Protein AF-A0A5C4M8U7-F1 (afdb_monomer_lite)

Radius of gyration: 24.65 Å; chains: 1; bounding box: 66×34×67 Å

InterPro domains:
  IPR019277 Protein of unknown function DUF2304 [PF10066] (6-106)

Sequence (116 aa):
MTSTVFGGVAAIIIGVAVLQLVVRRRLLLKYAALWLGVGVVLVVVALVPGLLAWLSRLFGFEVPANFLFSVGATLLLLISLQLSVELSRVEQRIQRLAEELAILQERTDRDEGAAR

Structure (mmCIF, N/CA/C/O backbone):
data_AF-A0A5C4M8U7-F1
#
_entry.id   AF-A0A5C4M8U7-F1
#
loop_
_atom_site.group_PDB
_atom_site.id
_atom_site.type_symbol
_atom_site.label_atom_id
_atom_site.label_alt_id
_atom_site.label_comp_id
_atom_site.label_asym_id
_atom_site.label_entity_id
_atom_site.label_seq_id
_atom_site.pdbx_PDB_ins_code
_atom_site.Cartn_x
_atom_site.Cartn_y
_atom_site.Cartn_z
_atom_site.occupancy
_atom_site.B_iso_or_equiv
_atom_site.auth_seq_id
_atom_site.auth_comp_id
_atom_site.auth_asym_id
_atom_site.auth_atom_id
_atom_site.pdbx_PDB_model_num
ATOM 1 N N . MET A 1 1 ? 29.671 -19.618 4.363 1.00 60.94 1 MET A N 1
ATOM 2 C CA . MET A 1 1 ? 28.747 -20.776 4.300 1.00 60.94 1 MET A CA 1
ATOM 3 C C . MET A 1 1 ? 27.665 -20.709 5.376 1.00 60.94 1 MET A C 1
ATOM 5 O O . MET A 1 1 ? 26.504 -20.901 5.049 1.00 60.94 1 MET A O 1
ATOM 9 N N . THR A 1 2 ? 27.994 -20.358 6.621 1.00 72.12 2 THR A N 1
ATOM 10 C CA . THR A 1 2 ? 27.021 -20.160 7.717 1.00 72.12 2 THR A CA 1
ATOM 11 C C . THR A 1 2 ? 26.014 -19.024 7.470 1.00 72.12 2 THR A C 1
ATOM 13 O O . THR A 1 2 ? 24.838 -19.172 7.790 1.00 72.12 2 THR A O 1
ATOM 16 N N . SER A 1 3 ? 26.425 -17.929 6.821 1.00 72.19 3 SER A N 1
ATOM 17 C CA . SER A 1 3 ? 25.546 -16.797 6.476 1.00 72.19 3 SER A CA 1
ATOM 18 C C . SER A 1 3 ? 24.487 -17.128 5.413 1.00 72.19 3 SER A C 1
ATOM 20 O O . SER A 1 3 ? 23.355 -16.660 5.505 1.00 72.19 3 SER A O 1
ATOM 22 N N . THR A 1 4 ? 24.818 -17.970 4.429 1.00 80.06 4 THR A N 1
ATOM 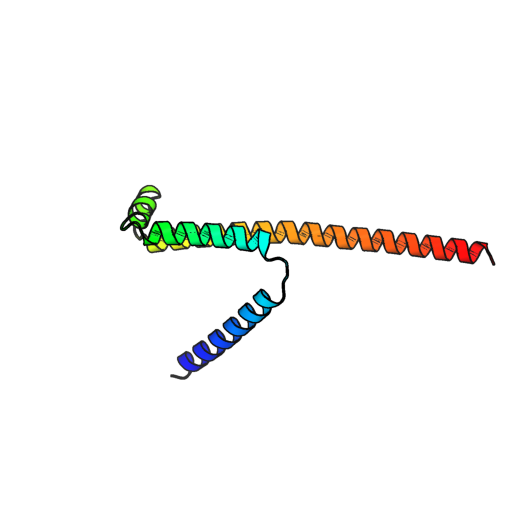23 C CA . THR A 1 4 ? 23.898 -18.375 3.350 1.00 80.06 4 THR A CA 1
ATOM 24 C C . THR A 1 4 ? 22.802 -19.312 3.859 1.00 80.06 4 THR A C 1
ATOM 26 O O . THR A 1 4 ? 21.646 -19.172 3.472 1.00 80.06 4 THR A O 1
ATOM 29 N N . VAL A 1 5 ? 23.147 -20.232 4.768 1.00 86.81 5 VAL A N 1
ATOM 30 C CA . VAL A 1 5 ? 22.178 -21.147 5.396 1.00 86.81 5 VAL A CA 1
ATOM 31 C C . VAL A 1 5 ? 21.217 -20.376 6.302 1.00 86.81 5 VAL A C 1
ATOM 33 O O . VAL A 1 5 ? 20.009 -20.585 6.221 1.00 86.81 5 VAL A O 1
ATOM 36 N N . PHE A 1 6 ? 21.727 -19.431 7.100 1.00 84.62 6 PHE A N 1
ATOM 37 C CA . PHE A 1 6 ? 20.888 -18.561 7.930 1.00 84.62 6 PHE A CA 1
ATOM 38 C C . PHE A 1 6 ? 19.916 -17.726 7.085 1.00 84.62 6 PHE A C 1
ATOM 40 O O . PHE A 1 6 ? 18.720 -17.689 7.373 1.00 84.62 6 PHE A O 1
ATOM 47 N N . GLY A 1 7 ? 20.407 -17.126 5.993 1.00 85.19 7 GLY A N 1
ATOM 48 C CA . GLY A 1 7 ? 19.570 -16.389 5.046 1.00 85.19 7 GLY A CA 1
ATOM 49 C C . GLY A 1 7 ? 18.494 -17.263 4.393 1.00 85.19 7 GLY A C 1
ATOM 50 O O . GLY A 1 7 ? 17.344 -16.841 4.292 1.00 85.19 7 GLY A O 1
ATOM 51 N N . GLY A 1 8 ? 18.835 -18.500 4.015 1.00 90.00 8 GLY A N 1
ATOM 52 C CA . GLY A 1 8 ? 17.888 -19.454 3.433 1.00 90.00 8 GLY A CA 1
ATOM 53 C C . GLY A 1 8 ? 16.773 -19.859 4.400 1.00 90.00 8 GLY A C 1
ATOM 54 O O . GLY A 1 8 ? 15.600 -19.834 4.033 1.00 90.00 8 GLY A O 1
ATOM 55 N N . VAL A 1 9 ? 17.114 -20.167 5.654 1.00 92.38 9 VAL A N 1
ATOM 56 C CA . VAL A 1 9 ? 16.124 -20.520 6.686 1.00 92.38 9 VAL A CA 1
ATOM 57 C C . VAL A 1 9 ? 15.213 -19.331 7.001 1.00 92.38 9 VAL A C 1
ATOM 59 O O . VAL A 1 9 ? 13.994 -19.493 7.044 1.00 92.38 9 VAL A O 1
ATOM 62 N N . ALA A 1 10 ? 15.775 -18.128 7.151 1.00 87.19 10 ALA A N 1
ATOM 63 C CA . ALA A 1 10 ? 14.992 -16.915 7.377 1.00 87.19 10 ALA A CA 1
ATOM 64 C C . ALA A 1 10 ? 14.022 -16.636 6.216 1.00 87.19 10 ALA A C 1
ATOM 66 O O . ALA A 1 10 ? 12.849 -16.351 6.453 1.00 87.19 10 ALA A O 1
ATOM 67 N N . ALA A 1 11 ? 14.473 -16.789 4.966 1.00 88.00 11 ALA A N 1
ATOM 68 C CA . ALA A 1 11 ? 13.632 -16.611 3.784 1.00 88.00 11 ALA A CA 1
ATOM 69 C C . ALA A 1 11 ? 12.471 -17.617 3.734 1.00 88.00 11 ALA A C 1
ATOM 71 O O . ALA A 1 11 ? 11.344 -17.231 3.424 1.00 88.00 11 ALA A O 1
ATOM 72 N N . ILE A 1 12 ? 12.712 -18.885 4.089 1.00 93.94 12 ILE A N 1
ATOM 73 C CA . ILE A 1 12 ? 11.664 -19.916 4.151 1.00 93.94 12 ILE A CA 1
ATOM 74 C C . ILE A 1 12 ? 10.647 -19.592 5.250 1.00 93.94 12 ILE A C 1
ATOM 76 O O . ILE A 1 12 ? 9.446 -19.644 4.995 1.00 93.94 12 ILE A O 1
ATOM 80 N N . ILE A 1 13 ? 11.100 -19.216 6.450 1.00 93.38 13 ILE A N 1
ATOM 81 C CA . ILE A 1 13 ? 10.211 -18.856 7.566 1.00 93.38 13 ILE A CA 1
ATOM 82 C C . ILE A 1 13 ? 9.332 -17.659 7.189 1.00 93.38 13 ILE A C 1
ATOM 84 O O . ILE A 1 13 ? 8.114 -17.711 7.365 1.00 93.38 13 ILE A O 1
ATOM 88 N N . ILE A 1 14 ? 9.933 -16.606 6.627 1.00 87.81 14 ILE A N 1
ATOM 89 C CA . ILE A 1 14 ? 9.208 -15.418 6.160 1.00 87.81 14 ILE A CA 1
ATOM 90 C C . ILE A 1 14 ? 8.217 -15.802 5.054 1.00 87.81 14 ILE A C 1
ATOM 92 O O . ILE A 1 14 ? 7.057 -15.399 5.111 1.00 87.81 14 ILE A O 1
ATOM 96 N N . GLY A 1 15 ? 8.632 -16.624 4.087 1.00 86.19 15 GLY A N 1
ATOM 97 C CA . GLY A 1 15 ? 7.770 -17.095 3.002 1.00 86.19 15 GLY A CA 1
ATOM 98 C C . GLY A 1 15 ? 6.556 -17.877 3.507 1.00 86.19 15 GLY A C 1
ATOM 99 O O . GLY A 1 15 ? 5.427 -17.598 3.101 1.00 86.19 15 GLY A O 1
ATOM 100 N N . VAL A 1 16 ? 6.757 -18.804 4.447 1.00 90.25 16 VAL A N 1
ATOM 101 C CA . VAL A 1 16 ? 5.667 -19.573 5.068 1.00 90.25 16 VAL A CA 1
ATOM 102 C C . VAL A 1 16 ? 4.743 -18.660 5.875 1.00 90.25 16 VAL A C 1
ATOM 104 O O . VAL A 1 16 ? 3.523 -18.786 5.763 1.00 90.25 16 VAL A O 1
ATOM 107 N N . ALA A 1 17 ? 5.291 -17.716 6.644 1.00 80.31 17 ALA A N 1
ATOM 108 C CA . ALA A 1 17 ? 4.499 -16.759 7.411 1.00 80.31 17 ALA A CA 1
ATOM 109 C C . ALA A 1 17 ? 3.612 -15.895 6.499 1.00 80.31 17 ALA A C 1
ATOM 111 O O . ALA A 1 17 ? 2.419 -15.754 6.765 1.00 80.31 17 ALA A O 1
ATOM 112 N N . VAL A 1 18 ? 4.160 -15.383 5.390 1.00 77.06 18 VAL A N 1
ATOM 113 C CA . VAL A 1 18 ? 3.412 -14.607 4.388 1.00 77.06 18 VAL A CA 1
ATOM 114 C C . VAL A 1 18 ? 2.311 -15.453 3.749 1.00 77.06 18 VAL A C 1
ATOM 116 O O . VAL A 1 18 ? 1.166 -15.007 3.697 1.00 77.06 18 VAL A O 1
ATOM 119 N N . LEU A 1 19 ? 2.608 -16.687 3.326 1.00 79.81 19 LEU A N 1
ATOM 120 C CA . LEU A 1 19 ? 1.607 -17.588 2.741 1.00 79.81 19 LEU A CA 1
ATOM 121 C C . LEU A 1 19 ? 0.467 -17.890 3.721 1.00 79.81 19 LEU A C 1
ATOM 123 O O . LEU A 1 19 ? -0.702 -17.820 3.345 1.00 79.81 19 LEU A O 1
ATOM 127 N N . GLN A 1 20 ? 0.776 -18.158 4.993 1.00 76.50 20 GLN A N 1
ATOM 128 C CA . GLN A 1 20 ? -0.254 -18.357 6.015 1.00 76.50 20 GLN A CA 1
ATOM 129 C C . GLN A 1 20 ? -1.099 -17.097 6.245 1.00 76.50 20 GLN A C 1
ATOM 131 O O . GLN A 1 20 ? -2.315 -17.201 6.428 1.00 76.50 20 GLN A O 1
ATOM 136 N N . LEU A 1 21 ? -0.481 -15.913 6.213 1.00 66.38 21 LEU A N 1
ATOM 137 C CA . LEU A 1 21 ? -1.172 -14.635 6.393 1.00 66.38 21 LEU A CA 1
ATOM 138 C C . LEU A 1 21 ? -2.124 -14.328 5.226 1.00 66.38 21 LEU A C 1
ATOM 140 O O . LEU A 1 21 ? -3.236 -13.847 5.452 1.00 66.38 21 LEU A O 1
ATOM 144 N N . VAL A 1 22 ? -1.707 -14.657 3.998 1.00 66.94 22 VAL A N 1
ATOM 145 C CA . VAL A 1 22 ? -2.496 -14.497 2.766 1.00 66.94 22 VAL A CA 1
ATOM 146 C C . VAL A 1 22 ? -3.679 -15.467 2.734 1.00 66.94 22 VAL A C 1
ATOM 148 O O . VAL A 1 22 ? -4.797 -15.058 2.428 1.00 66.94 22 VAL A O 1
ATOM 151 N N . VAL A 1 23 ? -3.473 -16.734 3.108 1.00 68.38 23 VAL A N 1
ATOM 152 C CA . VAL A 1 23 ? -4.532 -17.761 3.080 1.00 68.38 23 VAL A CA 1
ATOM 153 C C . VAL A 1 23 ? -5.601 -17.521 4.158 1.00 68.38 23 VAL A C 1
ATOM 155 O O . VAL A 1 23 ? -6.766 -17.864 3.961 1.00 68.38 23 VAL A O 1
ATOM 158 N N . ARG A 1 24 ? -5.250 -16.897 5.292 1.00 65.44 24 ARG A N 1
ATOM 159 C CA . ARG A 1 24 ? -6.169 -16.718 6.433 1.00 65.44 24 ARG A CA 1
ATOM 160 C C . ARG A 1 24 ? -7.078 -15.481 6.379 1.00 65.44 24 ARG A C 1
ATOM 162 O O . ARG A 1 24 ? -7.939 -15.361 7.248 1.00 65.44 24 ARG A O 1
ATOM 169 N N . ARG A 1 25 ? -6.959 -14.563 5.407 1.00 61.28 25 ARG A N 1
ATOM 170 C CA . ARG A 1 25 ? -7.770 -13.321 5.386 1.00 61.28 25 ARG A CA 1
ATOM 171 C C . ARG A 1 25 ? -8.681 -13.192 4.157 1.00 61.28 25 ARG A C 1
ATOM 173 O O . ARG A 1 25 ? -8.240 -12.878 3.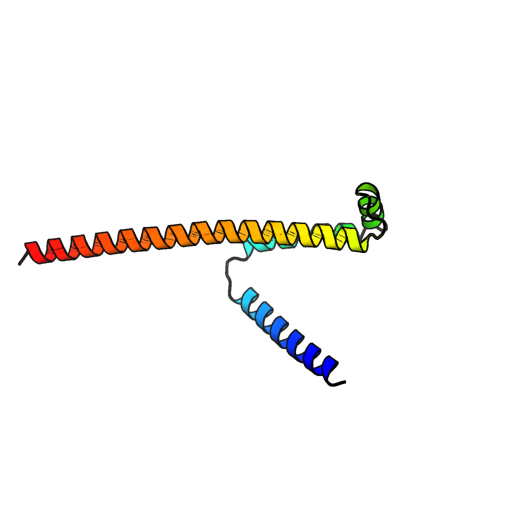061 1.00 61.28 25 ARG A O 1
ATOM 180 N N . ARG A 1 26 ? -9.998 -13.266 4.394 1.00 52.50 26 ARG A N 1
ATOM 181 C CA . ARG A 1 26 ? -11.127 -12.919 3.492 1.00 52.50 26 ARG A CA 1
ATOM 182 C C . ARG A 1 26 ? -11.220 -11.418 3.111 1.00 52.50 26 ARG A C 1
ATOM 184 O O . ARG A 1 26 ? -12.288 -10.944 2.751 1.00 52.50 26 ARG A O 1
ATOM 191 N N . LEU A 1 27 ? -10.125 -10.658 3.172 1.00 54.28 27 LEU A N 1
ATOM 192 C CA . LEU A 1 27 ? -10.062 -9.232 2.783 1.00 54.28 27 LEU A CA 1
ATOM 193 C C . LEU A 1 27 ? -9.652 -9.035 1.306 1.00 54.28 27 LEU A C 1
ATOM 195 O O . LEU A 1 27 ? -9.458 -7.912 0.847 1.00 54.28 27 LEU A O 1
ATOM 199 N N . LEU A 1 28 ? -9.514 -10.140 0.568 1.00 56.09 28 LEU A N 1
ATOM 200 C CA . LEU A 1 28 ? -8.766 -10.249 -0.683 1.00 56.09 28 LEU A CA 1
ATOM 201 C C . LEU A 1 28 ? -9.246 -9.336 -1.814 1.00 56.09 28 LEU A C 1
ATOM 203 O O . LEU A 1 28 ? -8.402 -8.807 -2.518 1.00 56.09 28 LEU A O 1
ATOM 207 N N . LEU A 1 29 ? -10.545 -9.099 -2.008 1.00 57.53 29 LEU A N 1
ATOM 208 C CA . LEU A 1 29 ? -11.001 -8.527 -3.284 1.00 57.53 29 LEU A CA 1
ATOM 209 C C . LEU A 1 29 ? -10.513 -7.086 -3.534 1.00 57.53 29 LEU A C 1
ATOM 211 O O . LEU A 1 29 ? -10.034 -6.783 -4.624 1.00 57.53 29 LEU A O 1
ATOM 215 N N . LYS A 1 30 ? -10.578 -6.206 -2.523 1.00 64.19 30 LYS A N 1
ATOM 216 C CA . LYS A 1 30 ? -10.193 -4.789 -2.675 1.00 64.19 30 LYS A CA 1
ATOM 217 C C . LYS A 1 30 ? -8.676 -4.611 -2.798 1.00 64.19 30 LYS A C 1
ATOM 219 O O . LYS A 1 30 ? -8.217 -3.869 -3.660 1.00 64.19 30 LYS A O 1
ATOM 224 N N . TYR A 1 31 ? -7.893 -5.298 -1.965 1.00 70.75 31 TYR A N 1
ATOM 225 C CA . TYR A 1 31 ? -6.430 -5.174 -1.990 1.00 70.75 31 TYR A CA 1
ATOM 226 C C . TYR A 1 31 ? -5.799 -5.982 -3.131 1.00 70.75 31 TYR A C 1
ATOM 228 O O . TYR A 1 31 ? -4.827 -5.523 -3.726 1.00 70.75 31 TYR A O 1
ATOM 236 N N . ALA A 1 32 ? -6.366 -7.139 -3.496 1.00 75.25 32 ALA A N 1
ATOM 237 C CA . ALA A 1 32 ? -5.906 -7.900 -4.655 1.00 75.25 32 ALA A CA 1
ATOM 238 C C . ALA A 1 32 ? -6.118 -7.124 -5.955 1.00 75.25 32 ALA A C 1
ATOM 240 O O . ALA A 1 32 ? -5.269 -7.219 -6.826 1.00 75.25 32 ALA A O 1
ATOM 241 N N . ALA A 1 33 ? -7.178 -6.317 -6.085 1.00 79.50 33 ALA A N 1
ATOM 242 C CA . ALA A 1 33 ? -7.371 -5.471 -7.264 1.00 79.50 33 ALA A CA 1
ATOM 243 C C . ALA A 1 33 ? -6.217 -4.470 -7.464 1.00 79.50 33 ALA A C 1
ATOM 245 O O . ALA A 1 33 ? -5.727 -4.318 -8.582 1.00 79.50 33 ALA A O 1
ATOM 246 N N . LEU A 1 34 ? -5.733 -3.840 -6.385 1.00 83.25 34 LEU A N 1
ATOM 247 C CA . LEU A 1 34 ? -4.577 -2.938 -6.442 1.00 83.25 34 LEU A CA 1
ATOM 248 C C . LEU A 1 34 ? -3.314 -3.701 -6.859 1.00 83.25 34 LEU A C 1
ATOM 250 O O . LEU A 1 34 ? -2.632 -3.298 -7.798 1.00 83.25 34 LEU A O 1
ATOM 254 N N . TRP A 1 35 ? -3.035 -4.835 -6.213 1.00 84.44 35 TRP A N 1
ATOM 255 C CA . TRP A 1 35 ? -1.877 -5.673 -6.542 1.00 84.44 35 TRP A CA 1
ATOM 256 C C . TRP A 1 35 ? -1.934 -6.258 -7.957 1.00 84.44 35 TRP A C 1
ATOM 258 O O . TRP A 1 35 ? -0.907 -6.320 -8.628 1.00 84.44 35 TRP A O 1
ATOM 268 N N . LEU A 1 36 ? -3.120 -6.630 -8.443 1.00 84.06 36 LEU A N 1
ATOM 269 C CA . LEU A 1 36 ? -3.341 -7.041 -9.828 1.00 84.06 36 LEU A CA 1
ATOM 270 C C . LEU A 1 36 ? -3.052 -5.888 -10.787 1.00 84.06 36 LEU A C 1
ATOM 272 O O . LEU A 1 36 ? -2.357 -6.100 -11.773 1.00 84.06 36 LEU A O 1
ATOM 276 N N . GLY A 1 37 ? -3.506 -4.669 -10.482 1.00 88.50 37 GLY A N 1
ATOM 277 C CA . GLY A 1 37 ? -3.181 -3.478 -11.269 1.00 88.50 37 GLY A CA 1
ATOM 278 C C . GLY A 1 37 ? -1.673 -3.229 -11.358 1.00 88.50 37 GLY A C 1
ATOM 279 O O . GLY A 1 37 ? -1.143 -3.047 -12.451 1.00 88.50 37 GLY A O 1
ATOM 280 N N . VAL A 1 38 ? -0.962 -3.308 -10.230 1.00 89.50 38 VAL A N 1
ATOM 281 C CA . VAL A 1 38 ? 0.509 -3.204 -10.196 1.00 89.50 38 VAL A CA 1
ATOM 282 C C . VAL A 1 38 ? 1.157 -4.316 -11.022 1.00 89.50 38 VAL A C 1
ATOM 284 O O . VAL A 1 38 ? 2.056 -4.045 -11.814 1.00 89.50 38 VAL A O 1
ATOM 287 N N . GLY A 1 39 ? 0.675 -5.555 -10.894 1.00 90.25 39 GLY A N 1
ATOM 288 C CA . GLY A 1 39 ? 1.140 -6.690 -11.689 1.00 90.25 39 GLY A CA 1
ATOM 289 C C . GLY A 1 39 ? 0.951 -6.476 -13.192 1.00 90.25 39 GLY A C 1
ATOM 290 O O . GLY A 1 39 ? 1.878 -6.712 -13.960 1.00 90.25 39 GLY A O 1
ATOM 291 N N . VAL A 1 40 ? -0.205 -5.957 -13.615 1.00 92.56 40 VAL A N 1
ATOM 292 C CA . VAL A 1 40 ? -0.478 -5.611 -15.018 1.00 92.56 40 VAL A CA 1
ATOM 293 C C . VAL A 1 40 ? 0.493 -4.541 -15.513 1.00 92.56 40 VAL A C 1
ATOM 295 O O . VAL A 1 40 ? 1.081 -4.711 -16.577 1.00 92.56 40 VAL A O 1
ATOM 298 N N . VAL A 1 41 ? 0.722 -3.476 -14.738 1.00 91.44 41 VAL A N 1
ATOM 299 C CA . VAL A 1 41 ? 1.698 -2.430 -15.092 1.00 91.44 41 VAL A CA 1
ATOM 300 C C . VAL A 1 41 ? 3.096 -3.028 -15.267 1.00 91.44 41 VAL A C 1
ATOM 302 O O . VAL A 1 41 ? 3.758 -2.745 -16.264 1.00 91.44 41 VAL A O 1
ATOM 305 N N . LEU A 1 42 ? 3.532 -3.899 -14.352 1.00 91.38 42 LEU A N 1
ATOM 306 C CA . LEU A 1 42 ? 4.831 -4.570 -14.453 1.00 91.38 42 LEU A CA 1
ATOM 307 C C . LEU A 1 42 ? 4.928 -5.475 -15.686 1.00 91.38 42 LEU A C 1
ATOM 309 O O . LEU A 1 42 ? 5.958 -5.470 -16.356 1.00 91.38 42 LEU A O 1
ATOM 313 N N . VAL A 1 43 ? 3.866 -6.212 -16.021 1.00 92.12 43 VAL A N 1
ATOM 314 C CA . VAL A 1 43 ? 3.817 -7.042 -17.234 1.00 92.12 43 VAL A CA 1
ATOM 315 C C . VAL A 1 43 ? 3.912 -6.178 -18.491 1.00 92.12 43 VAL A C 1
ATOM 317 O O . VAL A 1 43 ? 4.696 -6.501 -19.377 1.00 92.12 43 VAL A O 1
ATOM 320 N N . VAL A 1 44 ? 3.187 -5.057 -18.568 1.00 92.31 44 VAL A N 1
ATOM 321 C CA . VAL A 1 44 ? 3.287 -4.123 -19.707 1.00 92.31 44 VAL A CA 1
ATOM 322 C C . VAL A 1 44 ? 4.711 -3.583 -19.844 1.00 92.31 44 VAL A C 1
ATOM 324 O O . VAL A 1 44 ? 5.262 -3.569 -20.943 1.00 92.31 44 VAL A O 1
ATOM 327 N N . VAL A 1 45 ? 5.339 -3.199 -18.730 1.00 90.31 45 VAL A N 1
ATOM 328 C CA . VAL A 1 45 ? 6.734 -2.737 -18.716 1.00 90.31 45 VAL A CA 1
ATOM 329 C C . VAL A 1 45 ? 7.711 -3.833 -19.154 1.00 90.31 45 VAL A C 1
ATOM 331 O O . VAL A 1 45 ? 8.684 -3.528 -19.838 1.00 90.31 45 VAL A O 1
ATOM 334 N N . ALA A 1 46 ? 7.457 -5.095 -18.802 1.00 89.38 46 ALA A N 1
ATOM 335 C CA . ALA A 1 46 ? 8.291 -6.228 -19.199 1.00 89.38 46 ALA A CA 1
ATOM 336 C C . ALA A 1 46 ? 8.120 -6.618 -20.679 1.00 89.38 46 ALA A C 1
ATOM 338 O O . ALA A 1 46 ? 9.089 -7.025 -21.317 1.00 89.38 46 ALA A O 1
ATOM 339 N N . LEU A 1 47 ? 6.906 -6.496 -21.228 1.00 94.56 47 LEU A N 1
ATOM 340 C CA . LEU A 1 47 ? 6.605 -6.833 -22.623 1.00 94.56 47 LEU A CA 1
ATOM 341 C C . LEU A 1 47 ? 7.107 -5.779 -23.616 1.00 94.56 47 LEU A C 1
ATOM 343 O O . LEU A 1 47 ? 7.399 -6.121 -24.761 1.00 94.56 47 LEU A O 1
ATOM 347 N N . VAL A 1 48 ? 7.207 -4.511 -23.202 1.00 93.62 48 VAL A N 1
ATOM 348 C CA . VAL A 1 48 ? 7.674 -3.417 -24.064 1.00 93.62 48 VAL A CA 1
ATOM 349 C C . VAL A 1 48 ? 9.150 -3.108 -23.777 1.00 93.62 48 VAL A C 1
ATOM 351 O O . VAL A 1 48 ? 9.461 -2.416 -22.799 1.00 93.62 48 VAL A O 1
ATOM 354 N N . PRO A 1 49 ? 10.093 -3.566 -24.623 1.00 88.94 49 PRO A N 1
ATOM 355 C CA . PRO A 1 49 ? 11.512 -3.322 -24.405 1.00 88.94 49 PRO A CA 1
ATOM 356 C C . PRO A 1 49 ? 11.815 -1.820 -24.447 1.00 88.94 49 PRO A C 1
ATOM 358 O O . PRO A 1 49 ? 11.363 -1.095 -25.329 1.00 88.94 49 PRO A O 1
ATOM 361 N N . GLY A 1 50 ? 12.590 -1.338 -23.476 1.00 89.75 50 GLY A N 1
ATOM 362 C CA . GLY A 1 50 ? 13.001 0.066 -23.402 1.00 89.75 50 GLY A CA 1
ATOM 363 C C . GLY A 1 50 ? 11.957 1.034 -22.831 1.00 89.75 50 GLY A C 1
ATOM 364 O O . GLY A 1 50 ? 12.325 2.175 -22.564 1.00 89.75 50 GLY A O 1
ATOM 365 N N . LEU A 1 51 ? 10.716 0.607 -22.548 1.00 91.81 51 LEU A N 1
ATOM 366 C CA . LEU A 1 51 ? 9.691 1.475 -21.944 1.00 91.81 51 LEU A CA 1
ATOM 367 C C . LEU A 1 51 ? 10.144 2.029 -20.588 1.00 91.81 51 LEU A C 1
ATOM 369 O O . LEU A 1 51 ? 10.066 3.232 -20.348 1.00 91.81 51 LEU A O 1
ATOM 373 N N . LEU A 1 52 ? 10.691 1.163 -19.728 1.00 91.81 52 LEU A N 1
ATOM 374 C CA . LEU A 1 52 ? 11.219 1.575 -18.427 1.00 91.81 52 LEU A CA 1
ATOM 375 C C . LEU A 1 52 ? 12.376 2.573 -18.562 1.00 91.81 52 LEU A C 1
ATOM 377 O O . LEU A 1 52 ? 12.459 3.515 -17.784 1.00 91.81 52 LEU A O 1
ATOM 381 N N . ALA A 1 53 ? 13.252 2.378 -19.551 1.00 92.94 53 ALA A N 1
ATOM 382 C CA . ALA A 1 53 ? 14.388 3.263 -19.797 1.00 92.94 53 ALA A CA 1
ATOM 383 C C . ALA A 1 53 ? 13.958 4.612 -20.393 1.00 92.94 53 ALA A C 1
ATOM 385 O O . ALA A 1 53 ? 14.559 5.641 -20.097 1.00 92.94 53 ALA A O 1
ATOM 386 N N . TRP A 1 54 ? 12.913 4.625 -21.222 1.00 94.12 54 TRP A N 1
ATOM 387 C CA . TRP A 1 54 ? 12.325 5.857 -21.738 1.00 94.12 54 TRP A CA 1
ATOM 388 C C . TRP A 1 54 ? 11.662 6.662 -20.615 1.00 94.12 54 TRP A C 1
ATOM 390 O O . TRP A 1 54 ? 11.955 7.847 -20.461 1.00 94.12 54 TRP A O 1
ATOM 400 N N . LEU A 1 55 ? 10.858 6.001 -19.774 1.00 92.81 55 LEU A N 1
ATOM 401 C CA . LEU A 1 55 ? 10.257 6.617 -18.590 1.00 92.81 55 LEU A CA 1
ATOM 402 C C . LEU A 1 55 ? 11.328 7.125 -17.621 1.00 92.81 55 LEU A C 1
ATOM 404 O O . LEU A 1 55 ? 11.256 8.267 -17.184 1.00 92.81 55 LEU A O 1
ATOM 408 N N . SER A 1 56 ? 12.356 6.326 -17.323 1.00 94.00 56 SER A N 1
ATOM 409 C CA . SER A 1 56 ? 13.406 6.742 -16.390 1.00 94.00 56 SER A CA 1
ATOM 410 C C . SER A 1 56 ? 14.097 8.023 -16.859 1.00 94.00 56 SER A C 1
ATOM 412 O O . SER A 1 56 ? 14.235 8.956 -16.074 1.00 94.00 56 SER A O 1
ATOM 414 N N . ARG A 1 57 ? 14.447 8.119 -18.150 1.00 93.81 57 ARG A N 1
ATOM 415 C CA . ARG A 1 57 ? 15.060 9.325 -18.730 1.00 93.81 57 ARG A CA 1
ATOM 416 C C . ARG A 1 57 ? 14.121 10.527 -18.700 1.00 93.81 57 ARG A C 1
ATOM 418 O O . ARG A 1 57 ? 14.581 11.625 -18.409 1.00 93.81 57 ARG A O 1
ATOM 425 N N . LEU A 1 58 ? 12.826 10.324 -18.957 1.00 94.00 58 LEU A N 1
ATOM 426 C CA . LEU A 1 58 ? 11.818 11.388 -18.894 1.00 94.00 58 LEU A CA 1
ATOM 427 C C . LEU A 1 58 ? 11.743 12.023 -17.496 1.00 94.00 58 LEU A C 1
ATOM 429 O O . LEU A 1 58 ? 11.600 13.235 -17.381 1.00 94.00 58 LEU A O 1
ATOM 433 N N . PHE A 1 59 ? 11.885 11.213 -16.444 1.00 92.25 59 PHE A N 1
ATOM 434 C CA . PHE A 1 59 ? 11.907 11.665 -15.049 1.00 92.25 59 PHE A CA 1
ATOM 435 C C . PHE A 1 59 ? 13.312 12.049 -14.535 1.00 92.25 59 PHE A C 1
ATOM 437 O O . PHE A 1 59 ? 13.458 12.355 -13.354 1.00 92.25 59 PHE A O 1
ATOM 444 N N . GLY A 1 60 ? 14.345 12.041 -15.388 1.00 91.50 60 GLY A N 1
ATOM 445 C CA . GLY A 1 60 ? 15.712 12.442 -15.024 1.00 91.50 60 GLY A CA 1
ATOM 446 C C . GLY A 1 60 ? 16.560 11.365 -14.330 1.00 91.50 60 GLY A C 1
ATOM 447 O O . GLY A 1 60 ? 17.594 11.684 -13.752 1.00 91.50 60 GLY A O 1
ATOM 448 N N . PHE A 1 61 ? 16.157 10.093 -14.379 1.00 93.69 61 PHE A N 1
ATOM 449 C CA . PHE A 1 61 ? 16.926 8.971 -13.834 1.00 93.69 61 PHE A CA 1
ATOM 450 C C . PHE A 1 61 ? 17.877 8.377 -14.880 1.00 93.69 61 PHE A C 1
ATOM 452 O O . PHE A 1 61 ? 17.444 7.903 -15.935 1.00 93.69 61 PHE A O 1
ATOM 459 N N . GLU A 1 62 ? 19.168 8.309 -14.541 1.00 88.06 62 GLU A N 1
ATOM 460 C CA . GLU A 1 62 ? 20.201 7.697 -15.391 1.00 88.06 62 GLU A CA 1
ATOM 461 C C . GLU A 1 62 ? 20.073 6.170 -15.474 1.00 88.06 62 GLU A C 1
ATOM 463 O O . GLU A 1 62 ? 20.214 5.580 -16.546 1.00 88.06 62 GLU A O 1
ATOM 468 N N . VAL A 1 63 ? 19.768 5.522 -14.345 1.00 92.94 63 VAL A N 1
ATOM 469 C CA . VAL A 1 63 ? 19.658 4.062 -14.244 1.00 92.94 63 VAL A CA 1
ATOM 470 C C . VAL A 1 63 ? 18.178 3.662 -14.149 1.00 92.94 63 VAL A C 1
ATOM 472 O O . VAL A 1 63 ? 17.528 3.999 -13.155 1.00 92.94 63 VAL A O 1
ATOM 475 N N . PRO A 1 64 ? 17.629 2.893 -15.113 1.00 90.69 64 PRO A N 1
ATOM 476 C CA . PRO A 1 64 ? 16.218 2.487 -15.103 1.00 90.69 64 PRO A CA 1
ATOM 477 C C . PRO A 1 64 ? 15.802 1.703 -13.851 1.00 90.69 64 PRO A C 1
ATOM 479 O O . PRO A 1 64 ? 14.675 1.836 -13.377 1.00 90.69 64 PRO A O 1
ATOM 482 N N . ALA A 1 65 ? 16.724 0.922 -13.277 1.00 90.81 65 ALA A N 1
ATOM 483 C CA . ALA A 1 65 ? 16.492 0.198 -12.029 1.00 90.81 65 ALA A CA 1
ATOM 484 C C . ALA A 1 65 ? 16.231 1.142 -10.840 1.00 90.81 65 ALA A C 1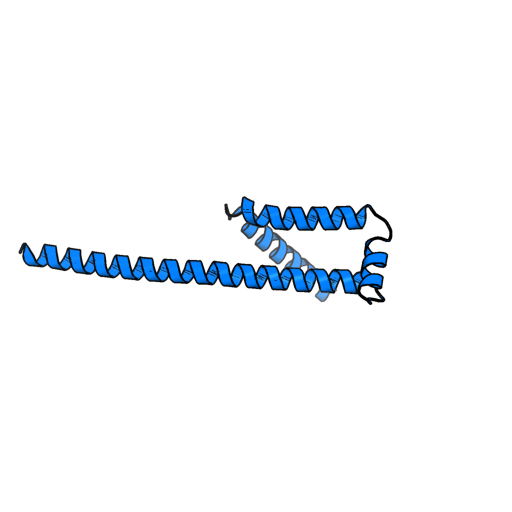
ATOM 486 O O . ALA A 1 65 ? 15.361 0.852 -10.020 1.00 90.81 65 ALA A O 1
ATOM 487 N N . ASN A 1 66 ? 16.912 2.295 -10.778 1.00 93.94 66 ASN A N 1
ATOM 488 C CA . ASN A 1 66 ? 16.696 3.283 -9.718 1.00 93.94 66 ASN A CA 1
ATOM 489 C C . ASN A 1 66 ? 15.310 3.917 -9.833 1.00 93.94 66 ASN A C 1
ATOM 491 O O . ASN A 1 66 ? 14.629 4.059 -8.824 1.00 93.94 66 ASN A O 1
ATOM 495 N N . PHE A 1 67 ? 14.860 4.228 -11.052 1.00 93.12 67 PHE A N 1
ATOM 496 C CA . PHE A 1 67 ? 13.502 4.724 -11.282 1.00 93.12 67 PHE A CA 1
ATOM 497 C C . PHE A 1 67 ? 12.449 3.717 -10.806 1.00 93.12 67 PHE A C 1
ATOM 499 O O . PHE A 1 67 ? 11.547 4.080 -10.052 1.00 93.12 67 PHE A O 1
ATOM 506 N N . LEU A 1 68 ? 12.594 2.440 -11.182 1.00 91.44 68 LEU A N 1
ATOM 507 C CA . LEU A 1 68 ? 11.674 1.385 -10.750 1.00 91.44 68 LEU A CA 1
ATOM 508 C C . LEU A 1 68 ? 11.651 1.239 -9.222 1.00 91.44 68 LEU A C 1
ATOM 510 O O . LEU A 1 68 ? 10.576 1.112 -8.635 1.00 91.44 68 LEU A O 1
ATOM 514 N N . PHE A 1 69 ? 12.820 1.298 -8.576 1.00 92.31 69 PHE A N 1
ATOM 515 C CA . PHE A 1 69 ? 12.925 1.248 -7.120 1.00 92.31 69 PHE A CA 1
ATOM 516 C C . PHE A 1 69 ? 12.264 2.460 -6.456 1.00 92.31 69 PHE A C 1
ATOM 518 O O . PHE A 1 69 ? 11.482 2.283 -5.527 1.00 92.31 69 PHE A O 1
ATOM 525 N N . SER A 1 70 ? 12.517 3.678 -6.943 1.00 93.94 70 SER A N 1
ATOM 526 C CA . SER A 1 70 ? 11.896 4.901 -6.424 1.00 93.94 70 SER A CA 1
ATOM 527 C C . SER A 1 70 ? 10.376 4.872 -6.566 1.00 93.94 70 SER A C 1
ATOM 529 O O . SER A 1 70 ? 9.677 5.118 -5.587 1.00 93.94 70 SER A O 1
ATOM 531 N N . VAL A 1 71 ? 9.853 4.501 -7.739 1.00 93.12 71 VAL A N 1
ATOM 532 C CA . VAL A 1 71 ? 8.405 4.361 -7.965 1.00 93.12 71 VAL A CA 1
ATOM 533 C C . VAL A 1 71 ? 7.814 3.299 -7.041 1.00 93.12 71 VAL A C 1
ATOM 535 O O . VAL A 1 71 ? 6.789 3.546 -6.407 1.00 93.12 71 VAL A O 1
ATOM 538 N N . GLY A 1 72 ? 8.469 2.142 -6.914 1.00 92.81 72 GLY A N 1
ATOM 539 C CA . GLY A 1 72 ? 8.050 1.082 -6.000 1.00 92.81 72 GLY A CA 1
ATOM 540 C C . GLY A 1 72 ? 8.042 1.533 -4.538 1.00 92.81 72 GLY A C 1
ATOM 541 O O . GLY A 1 72 ? 7.070 1.288 -3.829 1.00 92.81 72 GLY A O 1
ATOM 542 N N . ALA A 1 73 ? 9.078 2.246 -4.092 1.00 94.75 73 ALA A N 1
ATOM 543 C CA . ALA A 1 73 ? 9.175 2.778 -2.736 1.00 94.75 73 ALA A CA 1
ATOM 544 C C . ALA A 1 73 ? 8.084 3.821 -2.454 1.00 94.75 73 ALA A C 1
ATOM 546 O O . ALA A 1 73 ? 7.411 3.740 -1.427 1.00 94.75 73 ALA A O 1
ATOM 547 N N . THR A 1 74 ? 7.853 4.760 -3.376 1.00 95.50 74 THR A N 1
ATOM 548 C CA . THR A 1 74 ? 6.765 5.741 -3.268 1.00 95.50 74 THR A CA 1
ATOM 549 C C . THR A 1 74 ? 5.403 5.053 -3.240 1.00 95.50 74 THR A C 1
ATOM 551 O O . THR A 1 74 ? 4.574 5.382 -2.395 1.00 95.50 74 THR A O 1
ATOM 554 N N . LEU A 1 75 ? 5.172 4.063 -4.105 1.00 92.75 75 LEU A N 1
ATOM 555 C CA . LEU A 1 75 ? 3.929 3.295 -4.130 1.00 92.75 75 LEU A CA 1
ATOM 556 C C . LEU A 1 75 ? 3.699 2.558 -2.802 1.00 92.75 75 LEU A C 1
ATOM 558 O O . LEU A 1 75 ? 2.611 2.638 -2.237 1.00 92.75 75 LEU A O 1
ATOM 562 N N . LEU A 1 76 ? 4.721 1.880 -2.273 1.00 93.06 76 LEU A N 1
ATOM 563 C CA . LEU A 1 76 ? 4.645 1.191 -0.983 1.00 93.06 76 LEU A CA 1
ATOM 564 C C . LEU A 1 76 ? 4.392 2.163 0.172 1.00 93.06 76 LEU A C 1
ATOM 566 O O . LEU A 1 76 ? 3.602 1.852 1.063 1.00 93.06 76 LEU A O 1
ATOM 570 N N . LEU A 1 77 ? 5.009 3.347 0.145 1.00 95.56 77 LEU A N 1
ATOM 571 C CA . LEU A 1 77 ? 4.762 4.393 1.133 1.00 95.56 77 LEU A CA 1
ATOM 572 C C . LEU A 1 77 ? 3.303 4.866 1.084 1.00 95.56 77 LEU A C 1
ATOM 574 O O . LEU A 1 77 ? 2.651 4.945 2.123 1.00 95.56 77 LEU A O 1
ATOM 578 N N . LEU A 1 78 ? 2.769 5.124 -0.113 1.00 93.69 78 LEU A N 1
ATOM 579 C CA . LEU A 1 78 ? 1.373 5.526 -0.305 1.00 93.69 78 LEU A CA 1
ATOM 580 C C . LEU A 1 78 ? 0.396 4.451 0.184 1.00 93.69 78 LEU A C 1
ATOM 582 O O . LEU A 1 78 ? -0.551 4.768 0.904 1.00 93.69 78 LEU A O 1
ATOM 586 N N . ILE A 1 79 ? 0.650 3.183 -0.150 1.00 89.81 79 ILE A N 1
ATOM 587 C CA . ILE A 1 79 ? -0.150 2.048 0.328 1.00 89.81 79 ILE A CA 1
ATOM 588 C C . ILE A 1 79 ? -0.091 1.974 1.858 1.00 89.81 79 ILE A C 1
ATOM 590 O O . ILE A 1 79 ? -1.128 1.843 2.502 1.00 89.81 79 ILE A O 1
ATOM 594 N N . SER A 1 80 ? 1.095 2.110 2.452 1.00 91.62 80 SER A N 1
ATOM 595 C CA . SER A 1 80 ? 1.273 2.102 3.908 1.00 91.62 80 SER A CA 1
ATOM 596 C C . SER A 1 80 ? 0.482 3.221 4.595 1.00 91.62 80 SER A C 1
ATOM 598 O O . SER A 1 80 ? -0.230 2.967 5.567 1.00 91.62 80 SER A O 1
ATOM 600 N N . LEU A 1 81 ? 0.518 4.444 4.054 1.00 92.75 81 LEU A N 1
ATOM 601 C CA . LEU A 1 81 ? -0.279 5.562 4.566 1.00 92.75 81 LEU A CA 1
ATOM 602 C C . LEU A 1 81 ? -1.782 5.293 4.439 1.00 92.75 81 LEU A C 1
ATOM 604 O O . LEU A 1 81 ? -2.526 5.527 5.391 1.00 92.75 81 LEU A O 1
ATOM 608 N N . GLN A 1 82 ? -2.231 4.764 3.299 1.00 90.38 82 GLN A N 1
ATOM 609 C CA . GLN A 1 82 ? -3.633 4.405 3.100 1.00 90.38 82 GLN A CA 1
ATOM 610 C C . GLN A 1 82 ? -4.091 3.349 4.114 1.00 90.38 82 GLN A C 1
ATOM 612 O O . GLN A 1 82 ? -5.152 3.508 4.719 1.00 90.38 82 GLN A O 1
ATOM 617 N N . LEU A 1 83 ? -3.276 2.316 4.348 1.00 88.88 83 LEU A N 1
ATOM 618 C CA . LEU A 1 83 ? -3.540 1.294 5.362 1.00 88.88 83 LEU A CA 1
ATOM 619 C C . LEU A 1 83 ? -3.571 1.889 6.772 1.00 88.88 83 LEU A C 1
ATOM 621 O O . LEU A 1 83 ? -4.454 1.540 7.548 1.00 88.88 83 LEU A O 1
ATOM 625 N N . SER A 1 84 ? -2.651 2.798 7.096 1.00 93.31 84 SER A N 1
ATOM 626 C CA . SER A 1 84 ? -2.605 3.476 8.397 1.00 93.31 84 SER A CA 1
ATOM 627 C C . SER A 1 84 ? -3.884 4.280 8.662 1.00 93.31 84 SER A C 1
ATOM 629 O O . SER A 1 84 ? -4.492 4.172 9.728 1.00 93.31 84 SER A O 1
ATOM 631 N N . VAL A 1 85 ? -4.373 5.013 7.656 1.00 93.69 85 VAL A N 1
ATOM 632 C CA . VAL A 1 85 ? -5.638 5.759 7.751 1.00 93.69 85 VAL A CA 1
ATOM 633 C C . VAL A 1 85 ? -6.840 4.823 7.890 1.00 93.69 85 VAL A C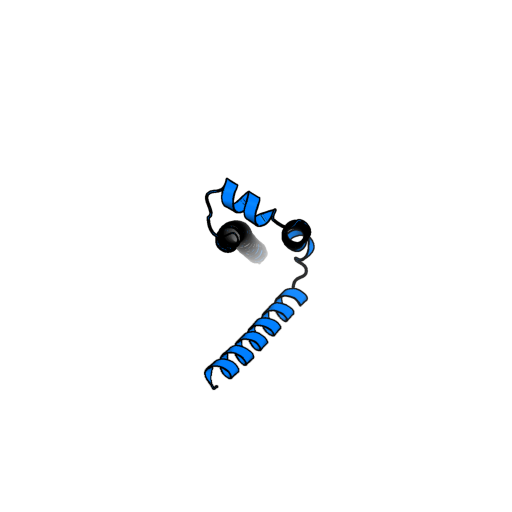 1
ATOM 635 O O . VAL A 1 85 ? -7.727 5.082 8.703 1.00 93.69 85 VAL A O 1
ATOM 638 N N . GLU A 1 86 ? -6.902 3.746 7.104 1.00 90.88 86 GLU A N 1
ATOM 639 C CA . GLU A 1 86 ? -7.981 2.756 7.212 1.00 90.88 86 GLU A CA 1
ATOM 640 C C . GLU A 1 86 ? -7.990 2.091 8.594 1.00 90.88 86 GLU A C 1
ATOM 642 O O . GLU A 1 86 ? -9.054 1.968 9.204 1.00 90.88 86 GLU A O 1
ATOM 647 N N . LEU A 1 87 ? -6.815 1.737 9.118 1.00 91.44 87 LEU A N 1
ATOM 648 C CA . LEU A 1 87 ? -6.662 1.145 10.443 1.00 91.44 87 LEU A CA 1
ATOM 649 C C . LEU A 1 87 ? -7.126 2.102 11.546 1.00 91.44 87 LEU A C 1
ATOM 651 O O . LEU A 1 87 ? -7.927 1.706 12.390 1.00 91.44 87 LEU A O 1
ATOM 655 N N . SER A 1 88 ? -6.714 3.370 11.484 1.00 92.38 88 SER A N 1
ATOM 656 C CA . SER A 1 88 ? -7.122 4.394 12.452 1.00 92.38 88 SER A CA 1
ATOM 657 C C . SER A 1 88 ? -8.646 4.581 12.498 1.00 92.38 88 SER A C 1
ATOM 659 O O . SER A 1 88 ? -9.240 4.673 13.572 1.00 92.38 88 SER A O 1
ATOM 661 N N . ARG A 1 89 ? -9.325 4.556 11.343 1.00 93.25 89 ARG A N 1
ATOM 662 C CA . ARG A 1 89 ? -10.799 4.636 11.290 1.00 93.25 89 ARG A CA 1
ATOM 663 C C . ARG A 1 89 ? -11.472 3.421 11.922 1.00 93.25 89 ARG A C 1
ATOM 665 O O . ARG A 1 89 ? -12.512 3.561 12.566 1.00 93.25 89 ARG A O 1
ATOM 672 N N . VAL A 1 90 ? -10.915 2.230 11.705 1.00 94.81 90 VAL A N 1
ATOM 673 C CA . VAL A 1 90 ? -11.427 0.993 12.310 1.00 94.81 90 VAL A CA 1
ATOM 674 C C . VAL A 1 90 ? -11.269 1.042 13.828 1.00 94.81 90 VAL A C 1
ATOM 676 O O . VAL A 1 90 ? -12.226 0.740 14.535 1.00 94.81 90 VAL A O 1
ATOM 679 N N . GLU A 1 91 ? -10.116 1.486 14.322 1.00 95.00 91 GLU A N 1
ATOM 680 C CA . GLU A 1 91 ? -9.842 1.648 15.752 1.00 95.00 91 GLU A CA 1
ATOM 681 C C . GLU A 1 91 ? -10.832 2.615 16.420 1.00 95.00 91 GLU A C 1
ATOM 683 O O . GLU A 1 91 ? -11.481 2.254 17.401 1.00 95.00 91 GLU A O 1
ATOM 688 N N . GLN A 1 92 ? -11.065 3.787 15.819 1.00 96.62 92 GLN A N 1
ATOM 689 C CA . GLN A 1 92 ? -12.069 4.742 16.304 1.00 96.62 92 GLN A CA 1
ATOM 690 C C . GLN A 1 92 ? -13.480 4.145 16.356 1.00 96.62 92 GLN A C 1
ATOM 692 O O . GLN A 1 92 ? -14.248 4.425 17.277 1.00 96.62 92 GLN A O 1
ATOM 697 N N . ARG A 1 93 ? -13.850 3.323 15.367 1.00 96.56 93 ARG A N 1
ATOM 698 C CA . ARG A 1 93 ? -15.161 2.666 15.346 1.00 96.56 93 ARG A CA 1
ATOM 699 C C . ARG A 1 93 ? -15.288 1.626 16.455 1.00 96.56 93 ARG A C 1
ATOM 701 O O . 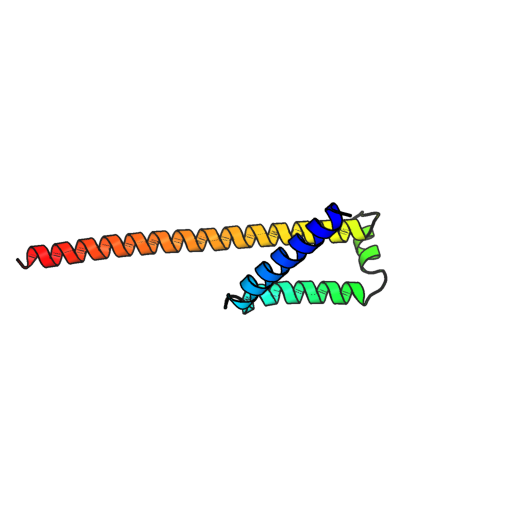ARG A 1 93 ? -16.346 1.544 17.065 1.00 96.56 93 ARG A O 1
ATOM 708 N N . ILE A 1 94 ? -14.231 0.861 16.719 1.00 97.25 94 ILE A N 1
ATOM 709 C CA . ILE A 1 94 ? -14.199 -0.107 17.823 1.00 97.25 94 ILE A CA 1
ATOM 710 C C . ILE A 1 94 ? -14.359 0.616 19.163 1.00 97.25 94 ILE A C 1
ATOM 712 O O . ILE A 1 94 ? -15.173 0.187 19.975 1.00 97.25 94 ILE A O 1
ATOM 716 N N . GLN A 1 95 ? -13.653 1.732 19.367 1.00 97.62 95 GLN A N 1
ATOM 717 C CA . GLN A 1 95 ? -13.767 2.515 20.598 1.00 97.62 95 GLN A CA 1
ATOM 718 C C . GLN A 1 95 ? -15.199 3.021 20.825 1.00 97.62 95 GLN A C 1
ATOM 720 O O . GLN A 1 95 ? -15.757 2.810 21.897 1.00 97.62 95 GLN A O 1
ATOM 725 N N . ARG A 1 96 ? -15.832 3.605 19.799 1.00 97.62 96 ARG A N 1
ATOM 726 C CA . ARG A 1 96 ? -17.228 4.069 19.895 1.00 97.62 96 ARG A CA 1
ATOM 727 C C . ARG A 1 96 ? -18.201 2.939 20.215 1.00 97.62 96 ARG A C 1
ATOM 729 O O . ARG A 1 96 ? -19.079 3.110 21.048 1.00 97.62 96 ARG A O 1
ATOM 736 N N . LEU A 1 97 ? -18.031 1.778 19.582 1.00 97.50 97 LEU A N 1
ATOM 737 C CA . LEU A 1 97 ? -18.873 0.612 19.858 1.00 97.50 97 LEU A CA 1
ATOM 738 C C . LEU A 1 97 ? -18.698 0.109 21.298 1.00 97.50 97 LEU A C 1
ATOM 740 O O . LEU A 1 97 ? -19.672 -0.305 21.918 1.00 97.50 97 LEU A O 1
ATOM 744 N N . ALA A 1 98 ? -17.480 0.159 21.843 1.00 97.31 98 ALA A N 1
ATOM 745 C CA . ALA A 1 98 ? -17.231 -0.195 23.238 1.00 97.31 98 ALA A CA 1
ATOM 746 C C . ALA A 1 98 ? -17.897 0.796 24.209 1.00 97.31 98 ALA A C 1
ATOM 748 O O . ALA A 1 98 ? -18.495 0.374 25.196 1.00 97.31 98 ALA A O 1
ATOM 749 N N . GLU A 1 99 ? -17.846 2.097 23.907 1.00 97.50 99 GLU A N 1
ATOM 750 C CA . GLU A 1 99 ? -18.522 3.142 24.689 1.00 97.50 99 GLU A CA 1
ATOM 751 C C . GLU A 1 99 ? -20.051 2.983 24.655 1.00 97.50 99 GLU A C 1
ATOM 753 O O . GLU A 1 99 ? -20.703 3.027 25.699 1.00 97.50 99 GLU A O 1
ATOM 758 N N . GLU A 1 100 ? -20.631 2.732 23.479 1.00 97.62 100 GLU A N 1
ATOM 759 C CA . GLU A 1 100 ? -22.068 2.469 23.329 1.00 97.62 100 GLU A CA 1
ATOM 760 C C . GLU A 1 100 ? -22.507 1.225 24.116 1.00 97.62 100 GLU A C 1
ATOM 762 O O . GLU A 1 100 ? -23.546 1.256 24.781 1.00 97.62 100 GLU A O 1
ATOM 767 N N . LEU A 1 101 ? -21.703 0.153 24.103 1.00 97.50 101 LEU A N 1
ATOM 768 C CA . LEU A 1 101 ? -21.962 -1.051 24.897 1.00 97.50 101 LEU A CA 1
ATOM 769 C C . LEU A 1 101 ? -21.915 -0.775 26.403 1.00 97.50 101 LEU A C 1
ATOM 771 O O . LEU A 1 101 ? -22.808 -1.227 27.117 1.00 97.50 101 LEU A O 1
ATOM 775 N N . ALA A 1 102 ? -20.928 -0.014 26.883 1.00 96.38 102 ALA A N 1
ATOM 776 C CA . ALA A 1 102 ? -20.813 0.329 28.300 1.00 96.38 102 ALA A CA 1
ATOM 777 C C . ALA A 1 102 ? -22.024 1.144 28.791 1.00 96.38 102 ALA A C 1
ATOM 779 O O . ALA A 1 102 ? -22.577 0.867 29.854 1.00 96.38 102 ALA A O 1
ATOM 780 N N . ILE A 1 103 ? -22.490 2.110 27.991 1.00 97.06 103 ILE A N 1
ATOM 781 C CA . ILE A 1 103 ? -23.689 2.901 28.311 1.00 97.06 103 ILE A CA 1
ATOM 782 C C . ILE A 1 103 ? -24.945 2.021 28.305 1.00 97.06 103 ILE A C 1
ATOM 784 O O . ILE A 1 103 ? -25.824 2.202 29.148 1.00 97.06 103 ILE A O 1
ATOM 788 N N . LEU A 1 104 ? -25.056 1.087 27.355 1.00 96.31 104 LEU A N 1
ATOM 789 C CA . LEU A 1 104 ? -26.195 0.174 27.279 1.00 96.31 104 LEU A CA 1
ATOM 790 C C . LEU A 1 104 ? -26.248 -0.768 28.492 1.00 96.31 104 LEU A C 1
ATOM 792 O O . LEU A 1 104 ? -27.329 -0.986 29.039 1.00 96.31 104 LEU A O 1
ATOM 796 N N . GLN A 1 105 ? -25.096 -1.276 28.936 1.00 95.25 105 GLN A N 1
ATOM 797 C CA . GLN A 1 105 ? -24.986 -2.110 30.137 1.00 95.25 105 GLN A CA 1
ATOM 798 C C . GLN A 1 105 ? -25.414 -1.340 31.390 1.00 95.25 105 GLN A C 1
ATOM 800 O O . GLN A 1 105 ? -26.306 -1.792 32.096 1.00 95.25 105 GLN A O 1
ATOM 805 N N . GLU A 1 106 ? -24.899 -0.124 31.588 1.00 94.69 106 GLU A N 1
ATOM 806 C CA . GLU A 1 106 ? -25.275 0.732 32.724 1.00 94.69 106 GLU A CA 1
ATOM 807 C C . GLU A 1 106 ? -26.784 1.036 32.761 1.00 94.69 106 GLU A C 1
ATOM 809 O O . GLU A 1 106 ? -27.398 1.065 33.825 1.00 94.69 106 GLU A O 1
ATOM 814 N N . ARG A 1 107 ? -27.412 1.271 31.601 1.00 93.62 107 ARG A N 1
ATOM 815 C CA . ARG A 1 107 ? -28.869 1.482 31.527 1.00 93.62 107 ARG A CA 1
ATOM 816 C C . ARG A 1 107 ? -29.647 0.230 31.921 1.00 93.62 107 ARG A C 1
ATOM 818 O O . ARG A 1 107 ? -30.626 0.345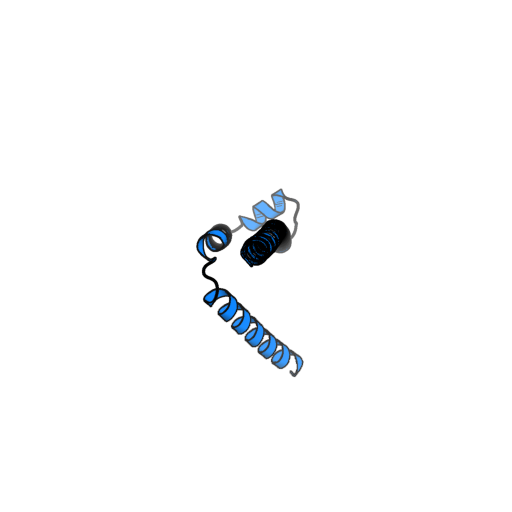 32.647 1.00 93.62 107 ARG A O 1
ATOM 825 N N . THR A 1 108 ? -29.192 -0.936 31.469 1.00 93.38 108 THR A N 1
ATOM 826 C CA . THR A 1 108 ? -29.822 -2.222 31.802 1.00 93.38 108 THR A CA 1
ATOM 827 C C . THR A 1 108 ? -29.731 -2.495 33.304 1.00 93.38 108 THR A C 1
ATOM 829 O O . THR A 1 108 ? -30.744 -2.787 33.932 1.00 93.38 108 THR A O 1
ATOM 832 N N . ASP A 1 109 ? -28.553 -2.289 33.901 1.00 91.44 109 ASP A N 1
ATOM 833 C CA . ASP A 1 109 ? -28.331 -2.478 35.339 1.00 91.44 109 ASP A CA 1
ATOM 834 C C . ASP A 1 109 ? -29.197 -1.529 36.189 1.00 91.44 109 ASP A C 1
ATOM 836 O O . ASP A 1 109 ? -29.724 -1.919 37.235 1.00 91.44 109 ASP A O 1
ATOM 840 N N . ARG A 1 110 ? -29.401 -0.282 35.734 1.00 89.25 110 ARG A N 1
ATOM 841 C CA . ARG A 1 110 ? -30.302 0.676 36.399 1.00 89.25 110 ARG A CA 1
ATOM 842 C C . ARG A 1 110 ? -31.766 0.257 36.339 1.00 89.25 110 ARG A C 1
ATOM 844 O O . ARG A 1 110 ? -32.452 0.371 37.354 1.00 89.25 110 ARG A O 1
ATOM 851 N N . ASP A 1 111 ? -32.236 -0.210 35.187 1.00 85.62 111 ASP A N 1
ATOM 852 C CA . ASP A 1 111 ? -33.625 -0.647 35.018 1.00 85.62 111 ASP A CA 1
ATOM 853 C C . ASP A 1 111 ? -33.916 -1.906 35.859 1.00 85.62 111 ASP A C 1
ATOM 855 O O . ASP A 1 111 ? -34.963 -1.991 36.503 1.00 85.62 111 ASP A O 1
ATOM 859 N N . GLU A 1 112 ? -32.967 -2.846 35.947 1.00 80.88 112 GLU A N 1
ATOM 860 C CA . GLU A 1 112 ? -33.072 -4.013 36.837 1.00 80.88 112 GLU A CA 1
ATOM 861 C C . GLU A 1 112 ? -33.043 -3.633 38.326 1.00 80.88 112 GLU A C 1
ATOM 863 O O . GLU A 1 112 ? -33.747 -4.242 39.135 1.00 80.88 112 GLU A O 1
ATOM 868 N N . GLY A 1 113 ? -32.254 -2.621 38.696 1.00 71.94 113 GLY A N 1
ATOM 869 C CA . GLY A 1 113 ? -32.204 -2.087 40.057 1.00 71.94 113 GLY A CA 1
ATOM 870 C C . GLY A 1 113 ? -33.476 -1.342 40.472 1.00 71.94 113 GLY A C 1
ATOM 871 O O . GLY A 1 113 ? -33.845 -1.399 41.639 1.00 71.94 113 GLY A O 1
ATOM 872 N N . ALA A 1 114 ? -34.165 -0.681 39.537 1.00 68.00 114 ALA A N 1
ATOM 873 C CA . ALA A 1 114 ? -35.422 0.029 39.796 1.00 68.00 114 ALA A CA 1
ATOM 874 C C . ALA A 1 114 ? -36.645 -0.903 39.911 1.00 68.00 114 ALA A C 1
ATOM 876 O O . ALA A 1 114 ? -37.674 -0.502 40.455 1.00 68.00 114 ALA A O 1
ATOM 877 N N . ALA A 1 115 ? -36.548 -2.130 39.391 1.00 65.06 115 ALA A N 1
ATOM 878 C CA . ALA A 1 115 ? -37.597 -3.148 39.467 1.00 65.06 115 ALA A CA 1
ATOM 879 C C . ALA A 1 115 ? -37.539 -4.013 40.747 1.00 65.06 115 ALA A C 1
ATOM 881 O O . ALA A 1 115 ? -38.404 -4.873 40.933 1.00 65.06 115 ALA A O 1
ATOM 882 N N . ARG A 1 116 ? -36.529 -3.813 41.604 1.00 53.62 116 ARG A N 1
ATOM 883 C CA . ARG A 1 116 ? -36.357 -4.479 42.906 1.00 53.62 116 ARG A CA 1
ATOM 884 C C . ARG A 1 116 ? -36.700 -3.539 44.053 1.00 53.62 116 ARG A C 1
ATOM 886 O O . ARG A 1 116 ? -37.245 -4.055 45.053 1.00 53.62 116 ARG A O 1
#

Organism: NCBI:txid2585211

Foldseek 3Di:
DVVVVVVVVVVVVVVVVVVVVVVPDPPCPPVVVVVVVVVVVVVVVVVDPCPLVVVCVVVPHPDSVVVVVVVVVVVVVVVVVVVVVVVVVVVVVVVVVVVVVVVVVVVVVVVVVVVD

pLDDT: mean 86.85, std 11.19, range [52.5, 97.62]

Secondary structure (DSSP, 8-state):
-HHHHHHHHHHHHHHHHHHHHHHT-TTHHHHHHHHHHHHHHHHHHHHSTTHHHHHHHHTT-SSHHHHHHHHHHHHHHHHHHHHHHHHHHHHHHHHHHHHHHHHHHHHHHHHHHHT-